Protein AF-A0A382C3D3-F1 (afdb_monomer_lite)

Organism: NCBI:txid408172

Foldseek 3Di:
DAEDEQEDLPPVSLLVQLVQLCDADPVRHRPYQYEYEYDPDPLRVLCQCCLAVQHHSDDDPPVVSNVSSNVSVVNVRYHYDD

Sequence (82 aa):
VKQVCIQGLGFVGVAMAIALANVKTSKGNPKYFVTGVDLPTEQGLKRIDAVNSGTLPFNTADQKMVTAFLAAKKVGNLVAT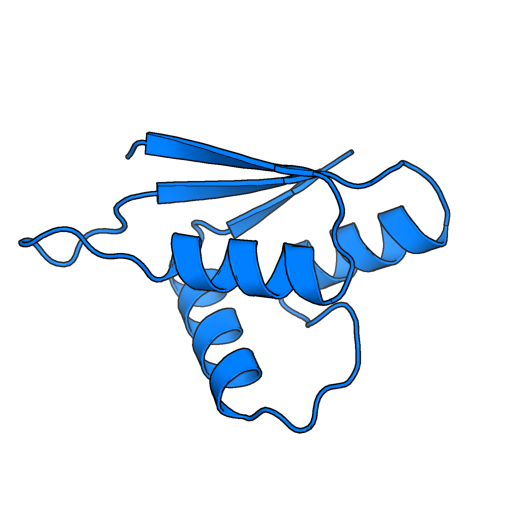T

pLDDT: mean 97.43, std 1.99, range [83.75, 98.81]

Radius of gyration: 11.9 Å; chains: 1; bounding box: 30×18×34 Å

Secondary structure (DSSP, 8-state):
-EEEEEE--SHHHHHHHHHHHT-B-TTSSBSEEEEEE--SSHHHHHHHHHHHHTS-SS----HHHHHHHHHHHHHT-EEEE-

Structure (mmCIF, N/CA/C/O backbone):
data_AF-A0A382C3D3-F1
#
_entry.id   AF-A0A382C3D3-F1
#
loop_
_atom_site.group_PDB
_atom_site.id
_atom_site.type_symbol
_atom_site.label_atom_id
_atom_site.label_alt_id
_atom_site.label_comp_id
_atom_site.label_asym_id
_atom_site.label_entity_id
_atom_site.label_seq_id
_atom_site.pdbx_PDB_ins_code
_atom_site.Cartn_x
_atom_site.Cartn_y
_atom_site.Cartn_z
_atom_site.occupancy
_atom_site.B_iso_or_equiv
_atom_site.auth_seq_id
_atom_site.auth_comp_id
_atom_site.auth_asym_id
_atom_site.auth_atom_id
_atom_site.pdbx_PDB_model_num
ATOM 1 N N . VAL A 1 1 ? -14.452 3.868 6.714 1.00 83.75 1 VAL A N 1
ATOM 2 C CA . VAL A 1 1 ? -12.975 3.972 6.615 1.00 83.75 1 VAL A CA 1
ATOM 3 C C . VAL A 1 1 ? -12.659 4.946 5.490 1.00 83.75 1 VAL A C 1
ATOM 5 O O . VAL A 1 1 ? -13.350 4.883 4.482 1.00 83.75 1 VAL A O 1
ATOM 8 N N . LYS A 1 2 ? -11.727 5.890 5.670 1.00 95.94 2 LYS A N 1
ATOM 9 C CA . LYS A 1 2 ? -11.357 6.837 4.598 1.00 95.94 2 LYS A CA 1
ATOM 10 C C . LYS A 1 2 ? -10.302 6.204 3.685 1.00 95.94 2 LYS A C 1
ATOM 12 O O . LYS A 1 2 ? -9.402 5.544 4.190 1.00 95.94 2 LYS A O 1
ATOM 17 N N . GLN A 1 3 ? -10.416 6.403 2.378 1.00 97.94 3 GLN A N 1
ATOM 18 C CA . GLN A 1 3 ? -9.435 5.919 1.402 1.00 97.94 3 GLN A CA 1
ATOM 19 C C . GLN A 1 3 ? -8.277 6.914 1.289 1.00 97.94 3 GLN A C 1
ATOM 21 O O . GLN A 1 3 ? -8.515 8.122 1.259 1.00 97.94 3 GLN A O 1
ATOM 26 N N . VAL A 1 4 ? -7.041 6.419 1.245 1.00 98.56 4 VAL A N 1
ATOM 27 C CA . VAL A 1 4 ? -5.846 7.229 0.977 1.00 98.56 4 VAL A CA 1
ATOM 28 C C . VAL A 1 4 ? -4.977 6.518 -0.051 1.00 98.56 4 VAL A C 1
ATOM 30 O O . VAL A 1 4 ? -4.632 5.352 0.136 1.00 98.56 4 VAL A O 1
ATOM 33 N N . CYS A 1 5 ? -4.594 7.237 -1.103 1.00 98.38 5 CYS A N 1
ATOM 34 C CA . CYS A 1 5 ? -3.647 6.749 -2.097 1.00 98.38 5 CYS A CA 1
ATOM 35 C C . CYS A 1 5 ? -2.259 7.336 -1.839 1.00 98.38 5 CYS A C 1
ATOM 37 O O . CYS A 1 5 ? -2.133 8.532 -1.570 1.00 98.38 5 CYS A O 1
ATOM 39 N N . ILE A 1 6 ? -1.226 6.502 -1.940 1.00 98.69 6 ILE A N 1
ATOM 40 C CA . ILE A 1 6 ? 0.176 6.919 -1.850 1.00 98.69 6 ILE A CA 1
ATOM 41 C C . ILE A 1 6 ? 0.852 6.605 -3.178 1.00 98.69 6 ILE A C 1
ATOM 43 O O . ILE A 1 6 ? 0.964 5.439 -3.543 1.00 98.69 6 ILE A O 1
ATOM 47 N N . GLN A 1 7 ? 1.289 7.642 -3.891 1.00 98.25 7 GLN A N 1
ATOM 48 C CA . GLN A 1 7 ? 1.953 7.502 -5.184 1.00 98.25 7 GLN A CA 1
ATOM 49 C C . GLN A 1 7 ? 3.475 7.408 -5.010 1.00 98.25 7 GLN A C 1
ATOM 51 O O . GLN A 1 7 ? 4.103 8.295 -4.431 1.00 98.25 7 GLN A O 1
ATOM 56 N N . GLY A 1 8 ? 4.049 6.328 -5.538 1.00 98.06 8 GLY A N 1
ATOM 57 C CA . GLY A 1 8 ? 5.437 5.905 -5.384 1.00 98.06 8 GLY A CA 1
ATOM 58 C C . GLY A 1 8 ? 5.622 4.969 -4.187 1.00 98.06 8 GLY A C 1
ATOM 59 O O . GLY A 1 8 ? 5.385 5.362 -3.048 1.00 98.06 8 GLY A O 1
ATOM 60 N N . LEU A 1 9 ? 6.117 3.748 -4.421 1.00 98.12 9 LEU A N 1
ATOM 61 C CA . LEU A 1 9 ? 6.388 2.737 -3.385 1.00 98.12 9 LEU A CA 1
ATOM 62 C C . LEU A 1 9 ? 7.888 2.525 -3.146 1.00 98.12 9 LEU A C 1
ATOM 64 O O . LEU A 1 9 ? 8.349 1.440 -2.789 1.00 98.12 9 LEU A O 1
ATOM 68 N N . GLY A 1 10 ? 8.663 3.600 -3.290 1.00 95.69 10 GLY A N 1
ATOM 69 C CA . GLY A 1 10 ? 10.008 3.673 -2.722 1.00 95.69 10 GLY A CA 1
ATOM 70 C C . GLY A 1 10 ? 9.984 3.684 -1.187 1.00 95.69 10 GLY A C 1
ATOM 71 O O . GLY A 1 10 ? 8.927 3.609 -0.559 1.00 95.69 10 GLY A O 1
ATOM 72 N N . PHE A 1 11 ? 11.158 3.842 -0.570 1.00 95.25 11 PHE A N 1
ATOM 73 C CA . PHE A 1 11 ? 11.312 3.795 0.890 1.00 95.25 11 PHE A CA 1
ATOM 74 C C . PHE A 1 11 ? 10.323 4.704 1.641 1.00 95.25 11 PHE A C 1
ATOM 76 O O . PHE A 1 11 ? 9.583 4.247 2.511 1.00 95.25 11 PHE A O 1
ATOM 83 N N . VAL A 1 12 ? 10.260 5.982 1.254 1.00 96.69 12 VAL A N 1
ATOM 84 C CA . VAL A 1 12 ? 9.397 6.983 1.902 1.00 96.69 12 VAL A CA 1
ATOM 85 C C . VAL A 1 12 ? 7.916 6.681 1.683 1.00 96.69 12 VAL A C 1
ATOM 87 O O . VAL A 1 12 ? 7.130 6.749 2.625 1.00 96.69 12 VAL A O 1
ATOM 90 N N . GLY A 1 13 ? 7.523 6.318 0.462 1.00 98.12 13 GLY A N 1
ATOM 91 C CA . GLY A 1 13 ? 6.125 6.031 0.147 1.00 98.12 13 GLY A CA 1
ATOM 92 C C . GLY A 1 13 ? 5.591 4.829 0.921 1.00 98.12 13 GLY A C 1
ATOM 93 O O . GLY A 1 13 ? 4.519 4.896 1.518 1.00 98.12 13 GLY A O 1
ATOM 94 N N . VAL A 1 14 ? 6.383 3.762 1.023 1.00 98.12 14 VAL A N 1
ATOM 95 C CA . VAL A 1 14 ? 6.033 2.590 1.835 1.00 98.12 14 VAL A CA 1
ATOM 96 C C . VAL A 1 14 ? 5.979 2.940 3.319 1.00 98.12 14 VAL A C 1
ATOM 98 O O . VAL A 1 14 ? 5.031 2.541 3.994 1.00 98.12 14 VAL A O 1
ATOM 101 N N . ALA A 1 15 ? 6.922 3.739 3.830 1.00 97.88 15 ALA A N 1
ATOM 102 C CA . ALA A 1 15 ? 6.879 4.222 5.212 1.00 97.88 15 ALA A CA 1
ATOM 103 C C . ALA A 1 15 ? 5.582 4.991 5.511 1.00 97.88 15 ALA A C 1
ATOM 105 O O . ALA A 1 15 ? 4.915 4.725 6.513 1.00 97.88 15 ALA A O 1
ATOM 106 N N . MET A 1 16 ? 5.187 5.896 4.612 1.00 98.44 16 MET A N 1
ATOM 107 C CA . MET A 1 16 ? 3.944 6.659 4.729 1.00 98.44 16 MET A CA 1
ATOM 108 C C . MET A 1 16 ? 2.708 5.762 4.659 1.00 98.44 16 MET A C 1
ATOM 110 O O . MET A 1 16 ? 1.781 5.927 5.456 1.00 98.44 16 MET A O 1
ATOM 114 N N . ALA A 1 17 ? 2.704 4.784 3.754 1.00 98.56 17 ALA A N 1
ATOM 115 C CA . ALA A 1 17 ? 1.606 3.840 3.618 1.00 98.56 17 ALA A CA 1
ATOM 116 C C . ALA A 1 17 ? 1.424 2.989 4.889 1.00 98.56 17 ALA A C 1
ATOM 118 O O . ALA A 1 17 ? 0.306 2.853 5.390 1.00 98.56 17 ALA A O 1
ATOM 119 N N . ILE A 1 18 ? 2.526 2.494 5.466 1.00 98.44 18 ILE A N 1
ATOM 120 C CA . ILE A 1 18 ? 2.538 1.756 6.738 1.00 98.44 18 ILE A CA 1
ATOM 121 C C . ILE A 1 18 ? 2.026 2.630 7.881 1.00 98.44 18 ILE A C 1
ATOM 123 O O . ILE A 1 18 ? 1.179 2.187 8.663 1.00 98.44 18 ILE A O 1
ATOM 127 N N . ALA A 1 19 ? 2.524 3.864 7.989 1.00 98.38 19 ALA A N 1
ATOM 128 C CA . ALA A 1 19 ? 2.139 4.777 9.057 1.00 98.38 19 ALA A CA 1
ATOM 129 C C . ALA A 1 19 ? 0.625 5.028 9.046 1.00 98.38 19 ALA A C 1
ATOM 131 O O . ALA A 1 19 ? -0.033 4.861 10.072 1.00 98.38 19 ALA A O 1
ATOM 132 N N . LEU A 1 20 ? 0.056 5.344 7.878 1.00 98.44 20 LEU A N 1
ATOM 133 C CA . LEU A 1 20 ? -1.379 5.582 7.728 1.00 98.44 20 LEU A CA 1
ATOM 134 C C . LEU A 1 20 ? -2.217 4.323 7.962 1.00 98.44 20 LEU A C 1
ATOM 136 O O . LEU A 1 20 ? -3.253 4.407 8.625 1.00 98.44 20 LEU A O 1
ATOM 140 N N . ALA A 1 21 ? -1.767 3.159 7.490 1.00 98.44 21 ALA A N 1
ATOM 141 C CA . ALA A 1 21 ? -2.477 1.899 7.701 1.00 98.44 21 ALA A CA 1
ATOM 142 C C . ALA A 1 21 ? -2.573 1.523 9.192 1.00 98.44 21 ALA A C 1
ATOM 144 O O . ALA A 1 21 ? -3.540 0.885 9.607 1.00 98.44 21 ALA A O 1
ATOM 145 N N . ASN A 1 22 ? -1.625 1.973 10.019 1.00 98.50 22 ASN A N 1
ATOM 146 C CA . ASN A 1 22 ? -1.630 1.742 11.464 1.00 98.50 22 ASN A CA 1
ATOM 147 C C . ASN A 1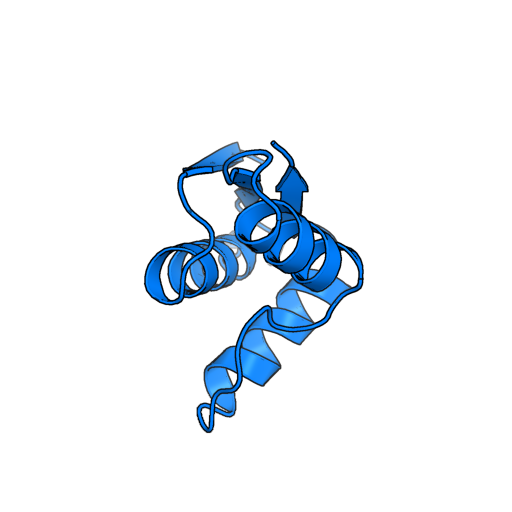 22 ? -2.429 2.782 12.272 1.00 98.50 22 ASN A C 1
ATOM 149 O O . ASN A 1 22 ? -2.617 2.598 13.477 1.00 98.50 22 ASN A O 1
ATOM 153 N N . VAL A 1 23 ? -2.933 3.859 11.655 1.00 98.12 23 VAL A N 1
ATOM 154 C CA . VAL A 1 23 ? -3.740 4.856 12.374 1.00 98.12 23 VAL A CA 1
ATOM 155 C C . VAL A 1 23 ? -5.093 4.262 12.750 1.00 98.12 23 VAL A C 1
ATOM 157 O O . VAL A 1 23 ? -5.859 3.809 11.896 1.00 98.12 23 VAL A O 1
ATOM 160 N N . LYS A 1 24 ? -5.430 4.341 14.038 1.00 97.12 24 LYS A N 1
ATOM 161 C CA . LYS A 1 24 ? -6.697 3.855 14.591 1.00 97.12 24 LYS A CA 1
ATOM 162 C C . LYS A 1 24 ? -7.621 5.008 14.973 1.00 97.12 24 LYS A C 1
ATOM 164 O O . LYS A 1 24 ? -7.193 6.114 15.295 1.00 97.12 24 LYS A O 1
ATOM 169 N N . THR A 1 25 ? -8.917 4.743 14.912 1.00 97.19 25 THR A N 1
ATOM 170 C CA . THR A 1 25 ? -9.954 5.587 15.517 1.00 97.19 25 THR A CA 1
ATOM 171 C C . THR A 1 25 ? -9.957 5.414 17.039 1.00 97.19 25 THR A C 1
ATOM 173 O O . THR A 1 25 ? -9.348 4.480 17.559 1.00 97.19 25 THR A O 1
ATOM 176 N N . SER A 1 26 ? -10.702 6.253 17.764 1.00 96.69 26 SER A N 1
ATOM 177 C CA . SER A 1 26 ? -10.900 6.093 19.215 1.00 96.69 26 SER A CA 1
ATOM 178 C C . SER A 1 26 ? -11.512 4.741 19.604 1.00 96.69 26 SER A C 1
ATOM 180 O O . SER A 1 26 ? -11.313 4.278 20.719 1.00 96.69 26 SER A O 1
ATOM 182 N N . LYS A 1 27 ? -12.212 4.076 18.674 1.00 96.00 27 LYS A N 1
ATOM 183 C CA .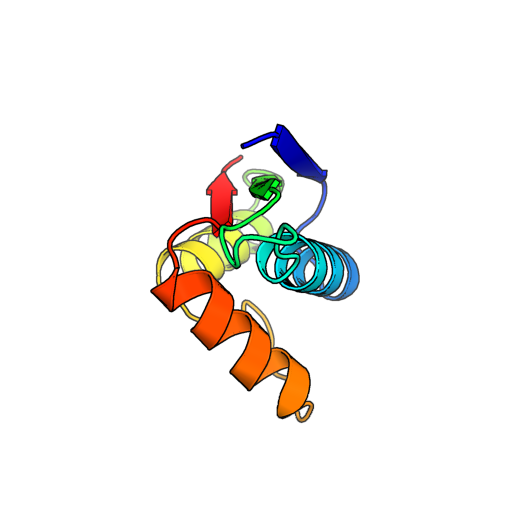 LYS A 1 27 ? -12.790 2.735 18.854 1.00 96.00 27 LYS A CA 1
ATOM 184 C C . LYS A 1 27 ? -11.825 1.597 18.485 1.00 96.00 27 LYS A C 1
ATOM 186 O O . LYS A 1 27 ? -12.249 0.455 18.384 1.00 96.00 27 LYS A O 1
ATOM 191 N N . GLY A 1 28 ? -10.558 1.896 18.190 1.00 95.56 28 GLY A N 1
ATOM 192 C CA . GLY A 1 28 ? -9.542 0.904 17.818 1.00 95.56 28 GLY A CA 1
ATOM 193 C C . GLY A 1 28 ? -9.594 0.415 16.364 1.00 95.56 28 GLY A C 1
ATOM 194 O O . GLY A 1 28 ? -8.650 -0.233 15.915 1.00 95.56 28 GLY A O 1
ATOM 195 N N . ASN A 1 29 ? -10.635 0.766 15.602 1.00 96.00 29 ASN A N 1
ATOM 196 C CA . ASN A 1 29 ? -10.765 0.396 14.189 1.00 96.00 29 ASN A CA 1
ATOM 197 C C . ASN A 1 29 ? -9.783 1.174 13.299 1.00 96.00 29 ASN A C 1
ATOM 199 O O . ASN A 1 29 ? -9.525 2.346 13.603 1.00 96.00 29 ASN A O 1
ATOM 203 N N . PRO A 1 30 ? -9.313 0.603 12.174 1.00 97.25 30 PRO A N 1
ATOM 204 C CA . PRO A 1 30 ? -8.477 1.316 11.211 1.00 97.25 30 PRO A CA 1
ATOM 205 C C . PRO A 1 30 ? -9.160 2.589 10.704 1.00 97.25 30 PRO A C 1
ATOM 207 O O . PRO A 1 30 ? -10.323 2.575 10.291 1.00 97.25 30 PRO A O 1
ATOM 210 N N . LYS A 1 31 ? -8.444 3.715 10.744 1.00 98.31 31 LYS A N 1
ATOM 211 C CA . LYS A 1 31 ? -8.961 5.008 10.275 1.00 98.31 31 LYS A CA 1
ATOM 212 C C . LYS A 1 31 ? -8.927 5.103 8.750 1.00 98.31 31 LYS A C 1
ATOM 214 O O . LYS A 1 31 ? -9.857 5.662 8.153 1.00 98.31 31 LYS A O 1
ATOM 219 N N . TYR A 1 32 ? -7.889 4.526 8.146 1.00 98.56 32 TYR A N 1
ATOM 220 C CA . TYR A 1 32 ? -7.633 4.574 6.712 1.00 98.56 32 TYR A CA 1
ATOM 221 C C . TYR A 1 32 ? -7.554 3.180 6.092 1.00 98.56 32 TYR A C 1
ATOM 223 O O . TYR A 1 32 ? -7.112 2.225 6.732 1.00 98.56 32 TYR A O 1
ATOM 231 N N . PHE A 1 33 ? -7.984 3.096 4.839 1.00 98.62 33 PHE A N 1
ATOM 232 C CA . PHE A 1 33 ? -7.634 2.028 3.917 1.00 98.62 33 PHE A CA 1
ATOM 233 C C . PHE A 1 33 ? -6.651 2.641 2.930 1.00 98.62 33 PHE A C 1
ATOM 235 O O . PHE A 1 33 ? -6.921 3.714 2.382 1.00 98.62 33 PHE A O 1
ATOM 242 N N . VAL A 1 34 ? -5.484 2.025 2.799 1.00 98.81 34 VAL A N 1
ATOM 243 C CA . VAL A 1 34 ? -4.350 2.608 2.094 1.00 98.81 34 VAL A CA 1
ATOM 244 C C . VAL A 1 34 ? -4.069 1.804 0.838 1.00 98.81 34 VAL A C 1
ATOM 246 O O . VAL A 1 34 ? -3.816 0.600 0.909 1.00 98.81 34 VAL A O 1
ATOM 249 N N . THR A 1 35 ? -4.065 2.497 -0.295 1.00 98.81 35 THR A N 1
ATOM 250 C CA . THR A 1 35 ? -3.683 1.939 -1.590 1.00 98.81 35 THR A CA 1
ATOM 251 C C . THR A 1 35 ? -2.374 2.577 -2.034 1.00 98.81 35 THR A C 1
ATOM 253 O O . THR A 1 35 ? -2.304 3.771 -2.323 1.00 98.81 35 THR A O 1
ATOM 256 N N . GLY A 1 36 ? -1.314 1.782 -2.062 1.00 98.62 36 GLY A N 1
ATOM 257 C CA . GLY A 1 36 ? -0.064 2.141 -2.709 1.00 98.62 36 GLY A CA 1
ATOM 258 C C . GLY A 1 36 ? -0.199 2.097 -4.228 1.00 98.62 36 GLY A C 1
ATOM 259 O O . GLY A 1 36 ? -0.802 1.168 -4.755 1.00 98.62 36 GLY A O 1
ATOM 260 N N . VAL A 1 37 ? 0.367 3.075 -4.923 1.00 98.69 37 VAL A N 1
ATOM 261 C CA . VAL A 1 37 ? 0.387 3.145 -6.386 1.00 98.69 37 VAL A CA 1
ATOM 262 C C . VAL A 1 37 ? 1.831 3.306 -6.843 1.00 98.69 37 VAL A C 1
ATOM 264 O O . VAL A 1 37 ? 2.512 4.212 -6.369 1.00 98.69 37 VAL A O 1
ATOM 267 N N . ASP A 1 38 ? 2.323 2.457 -7.741 1.00 98.62 38 ASP A N 1
ATOM 268 C CA . ASP A 1 38 ? 3.643 2.621 -8.373 1.00 98.62 38 ASP A CA 1
ATOM 269 C C . ASP A 1 38 ? 3.550 2.321 -9.876 1.00 98.62 38 ASP A C 1
ATOM 271 O O . ASP A 1 38 ? 2.601 1.702 -10.342 1.00 98.62 38 ASP A O 1
ATOM 275 N N . LEU A 1 39 ? 4.518 2.782 -10.663 1.00 98.50 39 LEU A N 1
ATOM 276 C CA . LEU A 1 39 ? 4.474 2.620 -12.116 1.00 98.50 39 LEU A CA 1
ATOM 277 C C . LEU A 1 39 ? 4.590 1.137 -12.519 1.00 98.50 39 LEU A C 1
ATOM 279 O O . LEU A 1 39 ? 5.342 0.402 -11.874 1.00 98.50 39 LEU A O 1
ATOM 283 N N . PRO A 1 40 ? 3.982 0.701 -13.643 1.00 98.25 40 PRO A N 1
ATOM 284 C CA . PRO A 1 40 ? 4.107 -0.659 -14.187 1.00 98.25 40 PRO A CA 1
ATOM 285 C C . PRO A 1 40 ? 5.486 -0.928 -14.829 1.00 98.25 40 PRO A C 1
ATOM 287 O O . PRO A 1 40 ? 5.605 -1.522 -15.897 1.00 98.25 40 PRO A O 1
ATOM 290 N N . THR A 1 41 ? 6.553 -0.456 -14.191 1.00 98.56 41 THR A N 1
ATOM 291 C CA . THR A 1 41 ? 7.941 -0.800 -14.512 1.00 98.56 41 THR A CA 1
ATOM 292 C C . THR A 1 41 ? 8.320 -2.090 -13.796 1.00 98.56 41 THR A C 1
ATOM 294 O O . THR A 1 41 ? 7.708 -2.438 -12.790 1.00 98.56 41 THR A O 1
ATOM 297 N N . GLU A 1 42 ? 9.378 -2.775 -14.232 1.00 98.38 42 GLU A N 1
ATOM 298 C CA . GLU A 1 42 ? 9.860 -3.985 -13.547 1.00 98.38 42 GLU A CA 1
ATOM 299 C C . GLU A 1 42 ? 10.091 -3.750 -12.040 1.00 98.38 42 GLU A C 1
ATOM 301 O O . GLU A 1 42 ? 9.706 -4.566 -11.203 1.00 98.38 42 GLU A O 1
ATOM 306 N N . GLN A 1 43 ? 10.680 -2.606 -11.676 1.00 97.88 43 GLN A N 1
ATOM 307 C CA . GLN A 1 43 ? 10.901 -2.251 -10.276 1.00 97.88 43 GLN A CA 1
ATOM 308 C C . GLN A 1 43 ? 9.590 -1.948 -9.541 1.00 97.88 43 GLN A C 1
ATOM 310 O O . GLN A 1 43 ? 9.422 -2.398 -8.410 1.00 97.88 43 GLN A O 1
ATOM 315 N N . GLY A 1 44 ? 8.674 -1.194 -10.152 1.00 98.38 44 GLY A N 1
ATOM 316 C CA . GLY A 1 44 ? 7.387 -0.868 -9.537 1.00 98.38 44 GLY A CA 1
ATOM 317 C C . GLY A 1 44 ? 6.525 -2.109 -9.309 1.00 98.38 44 GLY A C 1
ATOM 318 O O . GLY A 1 44 ? 6.029 -2.304 -8.203 1.00 98.38 44 GLY A O 1
ATOM 319 N N . LEU A 1 45 ? 6.460 -3.017 -10.288 1.00 98.69 45 LEU A N 1
ATOM 320 C CA . LEU A 1 45 ? 5.764 -4.301 -10.159 1.00 98.69 45 LEU A CA 1
ATOM 321 C C . LEU A 1 45 ? 6.358 -5.160 -9.035 1.00 98.69 45 LEU A C 1
ATOM 323 O O . LEU A 1 45 ? 5.616 -5.607 -8.167 1.00 98.69 45 LEU A O 1
ATOM 327 N N . LYS A 1 46 ? 7.693 -5.284 -8.946 1.00 98.38 46 LYS A N 1
ATOM 328 C CA . LYS A 1 46 ? 8.349 -5.980 -7.819 1.00 98.38 46 LYS A CA 1
ATOM 329 C C . LYS A 1 46 ? 7.959 -5.391 -6.460 1.00 98.38 46 LYS A C 1
ATOM 331 O O . LYS A 1 46 ? 7.773 -6.133 -5.498 1.00 98.38 46 LYS A O 1
ATOM 336 N N . ARG A 1 47 ? 7.833 -4.062 -6.361 1.00 98.44 47 ARG A N 1
ATOM 337 C CA . ARG A 1 47 ? 7.421 -3.393 -5.115 1.00 98.44 47 ARG A CA 1
ATOM 338 C C . ARG A 1 47 ? 5.957 -3.659 -4.780 1.00 98.44 47 ARG A C 1
ATOM 340 O O . ARG A 1 47 ? 5.642 -3.926 -3.621 1.00 98.44 47 ARG A O 1
ATOM 347 N N . ILE A 1 48 ? 5.086 -3.586 -5.784 1.00 98.62 48 ILE A N 1
ATOM 348 C CA . ILE A 1 48 ? 3.655 -3.874 -5.661 1.00 98.62 48 ILE A CA 1
ATOM 349 C C . ILE A 1 48 ? 3.454 -5.321 -5.193 1.00 98.62 48 ILE A C 1
ATOM 351 O O . ILE A 1 48 ? 2.767 -5.551 -4.195 1.00 98.62 48 ILE A O 1
ATOM 355 N N . ASP A 1 49 ? 4.115 -6.279 -5.843 1.00 98.56 49 ASP A N 1
ATOM 356 C CA . ASP A 1 49 ? 4.031 -7.701 -5.508 1.00 98.56 49 ASP A CA 1
ATOM 357 C C . ASP A 1 49 ? 4.561 -7.985 -4.105 1.00 98.56 49 ASP A C 1
ATOM 359 O O . ASP A 1 49 ? 3.931 -8.725 -3.346 1.00 98.56 49 ASP A O 1
ATOM 363 N N . ALA A 1 50 ? 5.671 -7.356 -3.707 1.00 98.31 50 ALA A N 1
ATOM 364 C CA . ALA A 1 50 ? 6.186 -7.465 -2.346 1.00 98.31 50 ALA A CA 1
ATOM 365 C C . ALA A 1 50 ? 5.140 -6.998 -1.315 1.00 98.31 50 ALA A C 1
ATOM 367 O O . ALA A 1 50 ? 4.745 -7.764 -0.432 1.00 98.31 50 ALA A O 1
ATOM 368 N N . VAL A 1 51 ? 4.592 -5.785 -1.475 1.00 98.25 51 VAL A N 1
ATOM 369 C CA . VAL A 1 51 ? 3.576 -5.242 -0.555 1.00 98.25 51 VAL A CA 1
ATOM 370 C C . VAL A 1 51 ? 2.336 -6.137 -0.495 1.00 98.25 51 VAL A C 1
ATOM 372 O O . VAL A 1 51 ? 1.828 -6.422 0.596 1.00 98.25 51 VAL A O 1
ATOM 375 N N . ASN A 1 52 ? 1.846 -6.612 -1.640 1.00 98.31 52 ASN A N 1
ATOM 376 C CA . ASN A 1 52 ? 0.657 -7.459 -1.708 1.00 98.31 52 ASN A CA 1
ATOM 377 C C . ASN A 1 52 ? 0.892 -8.845 -1.093 1.00 98.31 52 ASN A C 1
ATOM 379 O O . ASN A 1 52 ? 0.054 -9.289 -0.306 1.00 98.31 52 ASN A O 1
ATOM 383 N N . SER A 1 53 ? 2.056 -9.454 -1.338 1.00 97.62 53 SER A N 1
ATOM 384 C CA . SER A 1 53 ? 2.482 -10.735 -0.749 1.00 97.62 53 SER A CA 1
ATOM 385 C C . SER A 1 53 ? 2.864 -10.647 0.735 1.00 97.62 53 SER A C 1
ATOM 387 O O . SER A 1 53 ? 3.096 -11.670 1.374 1.00 97.62 53 SER A O 1
ATOM 389 N N . GLY A 1 54 ? 2.888 -9.442 1.314 1.00 96.69 54 GLY A N 1
ATOM 390 C CA . GLY A 1 54 ? 3.175 -9.247 2.734 1.00 96.69 54 GLY A CA 1
ATOM 391 C C . GLY A 1 54 ? 4.665 -9.247 3.063 1.00 96.69 54 GLY A C 1
ATOM 392 O O . GLY A 1 54 ? 5.038 -9.541 4.197 1.00 96.69 54 GLY A O 1
ATOM 393 N N . THR A 1 55 ? 5.505 -8.868 2.102 1.00 97.00 55 THR A N 1
ATOM 394 C CA . THR A 1 55 ? 6.938 -8.615 2.284 1.00 97.00 55 THR A CA 1
ATOM 395 C C . THR A 1 55 ? 7.257 -7.133 2.067 1.00 97.00 55 THR A C 1
ATOM 397 O O . THR A 1 55 ? 6.555 -6.422 1.347 1.00 97.00 55 THR A O 1
ATOM 400 N N . LEU A 1 56 ? 8.294 -6.617 2.733 1.00 97.12 56 LEU A N 1
ATOM 401 C CA . LEU A 1 56 ? 8.743 -5.251 2.464 1.00 97.12 56 LEU A CA 1
ATOM 402 C C . LEU A 1 56 ? 9.478 -5.213 1.116 1.00 97.12 56 LEU A C 1
ATOM 404 O O . LEU A 1 56 ? 10.298 -6.089 0.848 1.00 97.12 56 LEU A O 1
ATOM 408 N N . PRO A 1 57 ? 9.256 -4.182 0.286 1.00 96.00 57 PRO A N 1
ATOM 409 C CA . PRO A 1 57 ? 9.858 -4.096 -1.043 1.00 96.00 57 PRO A CA 1
ATOM 410 C C . PRO A 1 57 ? 11.343 -3.687 -1.047 1.00 96.00 57 PRO A C 1
ATOM 412 O O . PRO A 1 57 ? 11.925 -3.449 -2.105 1.00 96.00 57 PRO A O 1
ATOM 415 N N . PHE A 1 58 ? 11.957 -3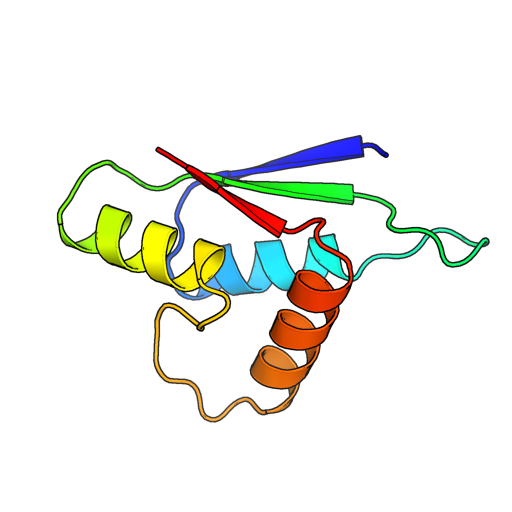.555 0.128 1.00 93.88 58 PHE A N 1
ATOM 416 C CA . PHE A 1 58 ? 13.364 -3.220 0.319 1.00 93.88 58 PHE A CA 1
ATOM 417 C C . PHE A 1 58 ? 13.857 -3.771 1.658 1.00 93.88 58 PHE A C 1
ATOM 419 O O . PHE A 1 58 ? 13.083 -3.952 2.601 1.00 93.88 58 PHE A O 1
ATOM 426 N N . ASN A 1 59 ? 15.168 -3.981 1.756 1.00 93.06 59 ASN A N 1
ATOM 427 C CA . ASN A 1 59 ? 15.806 -4.360 3.010 1.00 93.06 59 ASN A CA 1
ATOM 428 C C . ASN A 1 59 ? 15.843 -3.164 3.964 1.00 93.06 59 ASN A C 1
ATOM 430 O O . ASN A 1 59 ? 16.168 -2.044 3.569 1.00 93.06 59 ASN A O 1
ATOM 434 N N . THR A 1 60 ? 15.540 -3.410 5.233 1.00 93.31 60 THR A N 1
ATOM 435 C CA . THR A 1 60 ? 15.649 -2.413 6.295 1.00 93.31 60 THR A CA 1
ATOM 436 C C . THR A 1 60 ? 16.111 -3.080 7.583 1.00 93.31 60 THR A C 1
ATOM 438 O O . THR A 1 60 ? 15.708 -4.201 7.882 1.00 93.31 60 THR A O 1
ATOM 441 N N . ALA A 1 61 ? 16.953 -2.384 8.345 1.00 94.56 61 ALA A N 1
ATOM 442 C CA . ALA A 1 61 ? 17.302 -2.767 9.712 1.00 94.56 61 ALA A CA 1
ATOM 443 C C . ALA A 1 61 ? 16.311 -2.190 10.744 1.00 94.56 61 ALA A C 1
ATOM 445 O O . ALA A 1 61 ? 16.418 -2.470 11.937 1.00 94.56 61 ALA A O 1
ATOM 446 N N . ASP A 1 62 ? 15.349 -1.368 10.305 1.00 95.31 62 ASP A N 1
ATOM 447 C CA . ASP A 1 62 ? 14.346 -0.777 11.184 1.00 95.31 62 ASP A CA 1
ATOM 448 C C . ASP A 1 62 ? 13.270 -1.805 11.555 1.00 95.31 62 ASP A C 1
ATOM 450 O O . ASP A 1 62 ? 12.262 -1.997 10.865 1.00 95.31 62 ASP A O 1
ATOM 454 N N . GLN A 1 63 ? 13.464 -2.435 12.710 1.00 96.56 63 GLN A N 1
ATOM 455 C CA . GLN A 1 63 ? 12.531 -3.422 13.238 1.00 96.56 63 GLN A CA 1
ATOM 456 C C . GLN A 1 63 ? 11.142 -2.838 13.550 1.00 96.56 63 GLN A C 1
ATOM 458 O O . GLN A 1 63 ? 10.147 -3.574 13.531 1.00 96.56 63 GLN A O 1
ATOM 463 N N . LYS A 1 64 ? 11.029 -1.526 13.811 1.00 96.56 64 LYS A N 1
ATOM 464 C CA . LYS A 1 64 ? 9.730 -0.872 14.032 1.00 96.56 64 LYS A CA 1
ATOM 465 C C . LYS A 1 64 ? 8.948 -0.805 12.731 1.00 96.56 64 LYS A C 1
ATOM 467 O O . LYS A 1 64 ? 7.756 -1.106 12.741 1.00 96.56 64 LYS A O 1
ATOM 472 N N . MET A 1 65 ? 9.612 -0.483 11.621 1.00 96.44 65 MET A N 1
ATOM 473 C CA . MET A 1 65 ? 8.993 -0.507 10.295 1.00 96.44 65 MET A CA 1
ATOM 474 C C . MET A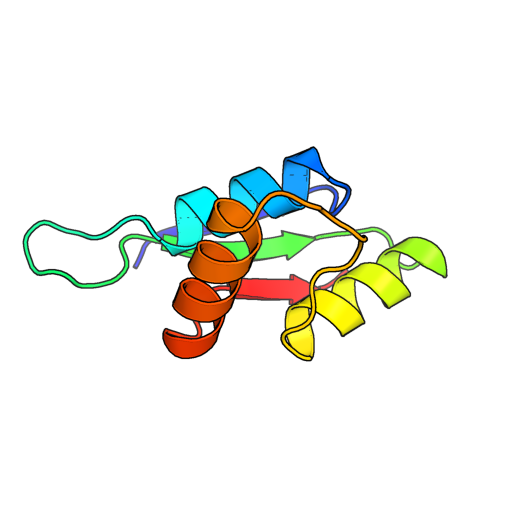 1 65 ? 8.507 -1.915 9.937 1.00 96.44 65 MET A C 1
ATOM 476 O O . MET A 1 65 ? 7.355 -2.066 9.531 1.00 96.44 65 MET A O 1
ATOM 480 N N . VAL A 1 66 ? 9.338 -2.943 10.148 1.00 97.56 66 VAL A N 1
ATOM 481 C CA . VAL A 1 66 ? 8.960 -4.349 9.906 1.00 97.56 66 VAL A CA 1
ATOM 482 C C . VAL A 1 66 ? 7.724 -4.726 10.725 1.00 97.56 66 VAL A C 1
ATOM 484 O O . VAL A 1 66 ? 6.736 -5.220 10.183 1.00 97.56 66 VAL A O 1
ATOM 487 N N . THR A 1 67 ? 7.737 -4.432 12.025 1.00 98.00 67 THR A N 1
ATOM 488 C CA . THR A 1 67 ? 6.625 -4.760 12.931 1.00 98.00 67 THR A CA 1
ATOM 489 C C . THR A 1 67 ? 5.340 -4.023 12.545 1.00 98.00 67 THR A C 1
ATOM 491 O O . THR A 1 67 ? 4.268 -4.626 12.502 1.00 98.00 67 THR A O 1
ATOM 494 N N . ALA A 1 68 ? 5.433 -2.729 12.226 1.00 98.19 68 ALA A N 1
ATOM 495 C CA . ALA A 1 68 ? 4.289 -1.922 11.814 1.00 98.19 68 ALA A CA 1
ATOM 496 C C . ALA A 1 68 ? 3.714 -2.375 10.463 1.00 98.19 68 ALA A C 1
ATOM 498 O O . ALA A 1 68 ? 2.494 -2.387 10.285 1.00 98.19 68 ALA A O 1
ATOM 499 N N . PHE A 1 69 ? 4.563 -2.790 9.520 1.00 98.38 69 PHE A N 1
ATOM 500 C CA . PHE A 1 69 ? 4.118 -3.357 8.251 1.00 98.38 69 PHE A CA 1
ATOM 501 C C . PHE A 1 69 ? 3.352 -4.666 8.461 1.00 98.38 69 PHE A C 1
ATOM 503 O O . PHE A 1 69 ? 2.228 -4.796 7.979 1.00 98.38 69 PHE A O 1
ATOM 510 N N . LEU A 1 70 ? 3.895 -5.600 9.248 1.00 98.12 70 LEU A N 1
ATOM 511 C CA . LEU A 1 70 ? 3.214 -6.861 9.563 1.00 98.12 70 LEU A CA 1
ATOM 512 C C . LEU A 1 70 ? 1.881 -6.630 10.290 1.00 98.12 70 LEU A C 1
ATOM 514 O O . LEU A 1 70 ? 0.894 -7.308 9.999 1.00 98.12 70 LEU A O 1
ATOM 518 N N . ALA A 1 71 ? 1.814 -5.641 11.186 1.00 98.06 71 ALA A N 1
ATOM 519 C CA . ALA A 1 71 ? 0.567 -5.243 11.833 1.00 98.06 71 ALA A CA 1
ATOM 520 C C . ALA A 1 71 ? -0.475 -4.736 10.817 1.00 98.06 71 ALA A C 1
ATOM 522 O O . ALA A 1 71 ? -1.623 -5.179 10.858 1.00 98.06 71 ALA A O 1
ATOM 523 N N . ALA A 1 72 ? -0.076 -3.879 9.871 1.00 98.00 72 ALA A N 1
ATOM 524 C CA . ALA A 1 72 ? -0.952 -3.409 8.794 1.00 98.00 72 ALA A CA 1
ATOM 525 C C . ALA A 1 72 ? -1.416 -4.558 7.879 1.00 98.00 72 ALA A C 1
ATOM 527 O O . ALA A 1 72 ? -2.598 -4.649 7.546 1.00 98.00 72 ALA A O 1
ATOM 528 N N . LYS A 1 73 ? -0.520 -5.486 7.518 1.00 97.94 73 LYS A N 1
ATOM 529 C CA . LYS A 1 73 ? -0.871 -6.666 6.713 1.00 97.94 73 LYS A CA 1
ATOM 530 C C . LYS A 1 73 ? -1.854 -7.587 7.432 1.00 97.94 73 LYS A C 1
ATOM 532 O O . LYS A 1 73 ? -2.797 -8.046 6.799 1.00 97.94 73 LYS A O 1
ATOM 537 N N . LYS A 1 74 ? -1.694 -7.794 8.745 1.00 97.62 74 LYS A N 1
ATOM 538 C CA . LYS A 1 74 ? -2.643 -8.566 9.567 1.00 97.62 74 LYS A CA 1
ATOM 539 C C . LYS A 1 74 ? -4.033 -7.925 9.609 1.00 97.62 74 LYS A C 1
ATOM 541 O O . LYS A 1 74 ? -5.028 -8.639 9.646 1.00 97.62 74 LYS A O 1
ATOM 546 N N . VAL A 1 75 ? -4.103 -6.594 9.624 1.00 97.56 75 VAL A N 1
ATOM 547 C CA . VAL A 1 75 ? -5.371 -5.849 9.555 1.00 97.56 75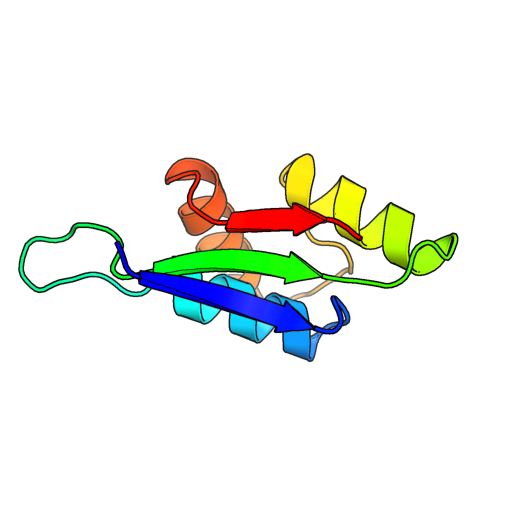 VAL A CA 1
ATOM 548 C C . VAL A 1 75 ? -5.995 -5.922 8.155 1.00 97.56 75 VAL A C 1
ATOM 550 O O . VAL A 1 75 ? -7.217 -5.884 8.036 1.00 97.56 75 VAL A O 1
ATOM 553 N N . GLY A 1 76 ? -5.181 -6.036 7.103 1.00 97.56 76 GLY A N 1
ATOM 554 C CA . GLY A 1 76 ? -5.649 -6.178 5.722 1.00 97.56 76 GLY A CA 1
ATOM 555 C C . GLY A 1 76 ? -6.088 -4.865 5.067 1.00 97.56 76 GLY A C 1
ATOM 556 O O . GLY A 1 76 ? -6.829 -4.884 4.090 1.00 97.56 76 GLY A O 1
ATOM 557 N N . ASN A 1 77 ? -5.649 -3.715 5.590 1.00 98.31 77 ASN A N 1
ATOM 558 C CA . ASN A 1 77 ? -6.024 -2.383 5.096 1.00 98.31 77 ASN A CA 1
ATOM 559 C C . ASN A 1 77 ? -4.905 -1.664 4.318 1.00 98.31 77 ASN A C 1
ATOM 561 O O . ASN A 1 77 ? -4.966 -0.443 4.160 1.00 98.31 77 ASN A O 1
ATOM 565 N N . LEU A 1 78 ? -3.889 -2.406 3.867 1.00 98.56 78 LEU A N 1
ATOM 566 C CA . LEU A 1 78 ? -2.795 -1.925 3.023 1.00 98.56 78 LEU A CA 1
ATOM 567 C C . LEU A 1 78 ? -2.614 -2.855 1.815 1.00 98.56 78 LEU A C 1
ATOM 569 O O . LEU A 1 78 ? -2.248 -4.028 1.972 1.00 98.56 78 LEU A O 1
ATOM 573 N N . VAL A 1 79 ? -2.843 -2.303 0.625 1.00 98.62 79 VAL A N 1
ATOM 574 C CA . VAL A 1 79 ? -2.693 -2.967 -0.680 1.00 98.62 79 VAL A CA 1
ATOM 575 C C . VAL A 1 79 ? -1.893 -2.085 -1.638 1.00 98.62 79 VAL A C 1
ATOM 577 O O . VAL A 1 79 ? -1.694 -0.902 -1.363 1.00 98.62 79 VAL A O 1
ATOM 580 N N . ALA A 1 80 ? -1.440 -2.647 -2.755 1.00 98.62 80 ALA A N 1
ATOM 581 C CA . ALA A 1 80 ? -0.726 -1.924 -3.801 1.00 98.62 80 ALA A CA 1
ATOM 582 C C . ALA A 1 80 ? -1.251 -2.270 -5.205 1.00 98.62 80 ALA A C 1
ATOM 584 O O . ALA A 1 80 ? -1.683 -3.396 -5.448 1.00 98.62 80 ALA A O 1
ATOM 585 N N . THR A 1 81 ? -1.197 -1.305 -6.123 1.00 98.69 81 THR A N 1
ATOM 586 C CA . THR A 1 81 ? -1.595 -1.430 -7.535 1.00 98.69 81 THR A CA 1
ATOM 587 C C . THR A 1 81 ? -0.739 -0.516 -8.419 1.00 98.69 81 THR A C 1
ATOM 589 O O . THR A 1 81 ? 0.079 0.255 -7.914 1.00 98.69 81 THR A O 1
ATOM 592 N N . THR A 1 82 ? -0.921 -0.618 -9.733 1.00 96.38 82 THR A N 1
ATOM 593 C CA . THR A 1 82 ? -0.480 0.376 -10.722 1.00 96.38 82 THR A CA 1
ATOM 594 C C . THR A 1 82 ? -1.473 1.514 -10.866 1.00 96.38 82 THR A C 1
ATOM 596 O O . THR A 1 82 ? -2.682 1.221 -10.699 1.00 96.38 82 THR A O 1
#